Protein AF-A0A8S1NV86-F1 (afdb_monomer_lite)

Organism: NCBI:txid65129

Sequence (82 aa):
MKIGRWDIMFCDRFKNFQKIGGGQYDSNGNQKKIGKWIELDKHFNNNHQATHNGEYNLKGQKVGIWIEMIGDRKMKERRYHN

pLDDT: mean 92.35, std 5.75, range [63.22, 98.0]

Secondary structure (DSSP, 8-state):
---EEEEEEEE-TT--EEEEEEEEE-TTSS--EEEEEEEEPTT-BTTB-EEEEEEE-TTS-EEEEEEEEETTEEEEEEEE--

Radius of gyration: 13.54 Å; chains: 1; bounding box: 34×20×38 Å

Structure (mmCIF, N/CA/C/O backbone):
data_AF-A0A8S1NV86-F1
#
_entry.id   AF-A0A8S1NV86-F1
#
loop_
_atom_site.group_PDB
_atom_site.id
_atom_site.type_symbol
_atom_site.label_atom_id
_atom_site.label_alt_id
_atom_site.label_comp_id
_atom_site.label_asym_id
_atom_site.label_entity_id
_atom_site.label_seq_id
_atom_site.pdbx_PDB_ins_code
_atom_site.Cartn_x
_atom_site.Cartn_y
_atom_site.Cartn_z
_atom_site.occupancy
_atom_site.B_iso_or_equiv
_atom_site.auth_seq_id
_atom_site.auth_comp_id
_atom_site.auth_asym_id
_atom_site.auth_atom_id
_atom_site.pdbx_PDB_model_num
ATOM 1 N N . MET A 1 1 ? -18.474 2.544 -2.439 1.00 78.38 1 MET A N 1
ATOM 2 C CA . MET A 1 1 ? -18.129 2.284 -1.025 1.00 78.38 1 MET A CA 1
A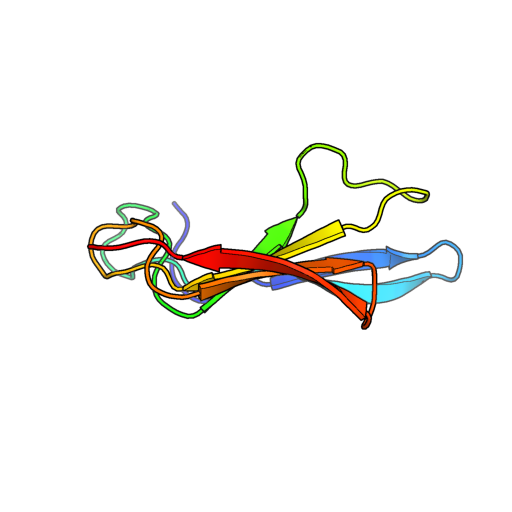TOM 3 C C . MET A 1 1 ? -17.105 1.160 -0.993 1.00 78.38 1 MET A C 1
ATOM 5 O O . MET A 1 1 ? -17.376 0.119 -1.578 1.00 78.38 1 MET A O 1
ATOM 9 N N . LYS A 1 2 ? -15.911 1.380 -0.428 1.00 84.94 2 LYS A N 1
ATOM 10 C CA . LYS A 1 2 ? -14.865 0.348 -0.322 1.00 84.94 2 LYS A CA 1
ATOM 11 C C . LYS A 1 2 ? -14.911 -0.287 1.064 1.00 84.94 2 LYS A C 1
ATOM 13 O O . LYS A 1 2 ? -14.793 0.431 2.050 1.00 84.94 2 LYS A O 1
ATOM 18 N N . ILE A 1 3 ? -15.071 -1.605 1.111 1.00 91.94 3 ILE A N 1
ATOM 19 C CA . ILE A 1 3 ? -15.056 -2.422 2.330 1.00 91.94 3 ILE A CA 1
ATOM 20 C C . ILE A 1 3 ? -14.157 -3.643 2.106 1.00 91.94 3 ILE A C 1
ATOM 22 O O . ILE A 1 3 ? -13.995 -4.086 0.965 1.00 91.94 3 ILE A O 1
ATOM 26 N N . GLY A 1 4 ? -13.566 -4.174 3.178 1.00 92.44 4 GLY A N 1
ATOM 27 C CA . GLY A 1 4 ? -12.804 -5.425 3.137 1.00 92.44 4 GLY A CA 1
ATOM 28 C C . GLY A 1 4 ? -11.412 -5.311 2.507 1.00 92.44 4 GLY A C 1
ATOM 29 O O . GLY A 1 4 ? -10.787 -4.247 2.514 1.00 92.44 4 GLY A O 1
ATOM 30 N N . ARG A 1 5 ? -10.892 -6.439 2.010 1.00 95.56 5 ARG A N 1
ATOM 31 C CA . ARG A 1 5 ? -9.543 -6.552 1.437 1.00 95.56 5 ARG A CA 1
ATOM 32 C C . ARG A 1 5 ? -9.507 -6.021 0.007 1.00 95.56 5 ARG A C 1
ATOM 34 O O . ARG A 1 5 ? -10.316 -6.417 -0.822 1.00 95.56 5 ARG A O 1
ATOM 41 N N . TRP A 1 6 ? -8.535 -5.162 -0.272 1.00 95.56 6 TRP A N 1
ATOM 42 C CA . TRP A 1 6 ? -8.269 -4.617 -1.597 1.00 95.56 6 TRP A CA 1
ATOM 43 C C . TRP A 1 6 ? -6.815 -4.847 -1.949 1.00 95.56 6 TRP A C 1
ATOM 45 O O . TRP A 1 6 ? -5.939 -4.405 -1.212 1.00 95.56 6 TRP A O 1
ATOM 55 N N . ASP A 1 7 ? -6.578 -5.483 -3.088 1.00 96.25 7 ASP A N 1
ATOM 56 C CA . ASP A 1 7 ? -5.247 -5.708 -3.634 1.00 96.25 7 ASP A CA 1
ATOM 57 C C . ASP A 1 7 ? -5.109 -4.922 -4.942 1.00 96.25 7 ASP A C 1
ATOM 59 O O . ASP A 1 7 ? -6.031 -4.884 -5.757 1.00 96.25 7 ASP A O 1
ATOM 63 N N . ILE A 1 8 ? -3.971 -4.252 -5.120 1.00 94.44 8 ILE A N 1
ATOM 64 C CA . ILE A 1 8 ? -3.649 -3.515 -6.343 1.00 94.44 8 ILE A CA 1
ATOM 65 C C . ILE A 1 8 ? -2.684 -4.375 -7.147 1.00 94.44 8 ILE A C 1
ATOM 67 O O . ILE A 1 8 ? -1.567 -4.647 -6.697 1.00 94.44 8 ILE A O 1
ATOM 71 N N . MET A 1 9 ? -3.131 -4.791 -8.328 1.00 93.94 9 MET A N 1
ATOM 72 C CA . MET A 1 9 ? -2.346 -5.590 -9.261 1.00 93.94 9 MET A CA 1
ATOM 73 C C . MET A 1 9 ? -1.753 -4.687 -10.340 1.00 93.94 9 MET A C 1
ATOM 75 O O . MET A 1 9 ? -2.443 -3.830 -10.890 1.00 93.94 9 MET A O 1
ATOM 79 N N . PHE A 1 10 ? -0.483 -4.899 -10.653 1.00 88.50 10 PHE A N 1
ATOM 80 C CA . PHE A 1 10 ? 0.225 -4.258 -11.749 1.00 88.50 10 PHE A CA 1
ATOM 81 C C . PHE A 1 10 ? 0.587 -5.298 -12.787 1.00 88.50 10 PHE A C 1
ATOM 83 O O . PHE A 1 10 ? 1.124 -6.351 -12.451 1.00 88.50 10 PHE A O 1
ATOM 90 N N . CYS A 1 11 ? 0.254 -4.989 -14.033 1.00 89.44 11 CYS A N 1
ATOM 91 C CA . CYS A 1 11 ? 0.583 -5.803 -15.184 1.00 89.44 11 CYS A CA 1
ATOM 92 C C . CYS A 1 11 ? 1.821 -5.202 -15.843 1.00 89.44 11 CYS A C 1
ATOM 94 O O . CYS A 1 11 ? 1.783 -4.053 -16.291 1.00 89.44 11 CYS A O 1
ATOM 96 N N . ASP A 1 12 ? 2.920 -5.951 -15.860 1.00 83.12 12 ASP A N 1
ATOM 97 C CA . ASP A 1 12 ? 4.138 -5.509 -16.527 1.00 83.12 12 ASP A CA 1
ATOM 98 C C . ASP A 1 12 ? 4.032 -5.633 -18.062 1.00 83.12 12 ASP A C 1
ATOM 100 O O . ASP A 1 12 ? 3.037 -6.084 -18.637 1.00 83.12 12 ASP A O 1
ATOM 104 N N . ARG A 1 13 ? 5.105 -5.240 -18.754 1.00 84.50 13 ARG A N 1
ATOM 105 C CA . ARG A 1 13 ? 5.193 -5.293 -20.224 1.00 84.50 13 ARG A CA 1
ATOM 106 C C . ARG A 1 13 ? 5.102 -6.719 -20.786 1.00 84.50 13 ARG A C 1
ATOM 108 O O . ARG A 1 13 ? 4.791 -6.887 -21.961 1.00 84.50 13 ARG A O 1
ATOM 115 N N . PHE A 1 14 ? 5.382 -7.723 -19.960 1.00 88.44 14 PHE A N 1
ATOM 116 C CA . PHE A 1 14 ? 5.366 -9.145 -20.292 1.00 88.44 14 PHE A CA 1
ATOM 117 C C . PHE A 1 14 ? 4.061 -9.834 -19.856 1.00 88.44 14 PHE A C 1
ATOM 119 O O . PHE A 1 14 ? 3.956 -11.053 -19.956 1.00 88.44 14 PHE A O 1
ATOM 126 N N . LYS A 1 15 ? 3.050 -9.059 -19.432 1.00 88.06 15 LYS A N 1
ATOM 127 C CA . LYS A 1 15 ? 1.750 -9.530 -18.930 1.00 88.06 15 LYS A CA 1
ATOM 128 C C . LYS A 1 15 ? 1.820 -10.332 -17.626 1.00 88.06 15 LYS A C 1
ATOM 130 O O . LYS A 1 15 ? 0.908 -11.107 -17.332 1.00 88.06 15 LYS A O 1
ATOM 135 N N . ASN A 1 16 ? 2.858 -10.124 -16.820 1.00 89.88 16 ASN A N 1
ATOM 136 C CA . ASN A 1 16 ? 2.910 -10.671 -15.470 1.00 89.88 16 ASN A CA 1
ATOM 137 C C . ASN A 1 16 ? 2.130 -9.769 -14.518 1.00 89.88 16 ASN A C 1
ATOM 139 O O . ASN A 1 16 ? 2.347 -8.556 -14.480 1.00 89.88 16 ASN A O 1
ATOM 143 N N . PHE A 1 17 ? 1.244 -10.369 -13.725 1.00 90.75 17 PHE A N 1
ATOM 144 C CA . PHE A 1 17 ? 0.497 -9.662 -12.694 1.00 90.75 17 PHE A CA 1
ATOM 145 C C . PHE A 1 17 ? 1.207 -9.792 -11.353 1.00 90.75 17 PHE A C 1
ATOM 147 O O . PHE A 1 17 ? 1.292 -10.881 -10.787 1.00 90.75 17 PHE A O 1
ATOM 154 N N . GLN A 1 18 ? 1.661 -8.667 -10.814 1.00 90.94 18 GLN A N 1
ATOM 155 C CA . GLN A 1 18 ? 2.232 -8.593 -9.478 1.00 90.94 18 GLN A CA 1
ATOM 156 C C . GLN A 1 18 ? 1.345 -7.743 -8.581 1.00 90.94 18 GLN A C 1
ATOM 158 O O . GLN A 1 18 ? 0.848 -6.688 -8.972 1.00 90.94 18 GLN A O 1
ATOM 163 N N . LYS A 1 19 ? 1.180 -8.177 -7.335 1.00 93.38 19 LYS A N 1
ATOM 164 C CA . LYS A 1 19 ? 0.585 -7.338 -6.305 1.00 93.38 19 LYS A CA 1
ATOM 165 C C . LYS A 1 19 ? 1.582 -6.267 -5.872 1.00 93.38 19 LYS A C 1
ATOM 167 O O . LYS A 1 19 ? 2.618 -6.590 -5.298 1.00 93.38 19 LYS A O 1
ATOM 172 N N . ILE A 1 20 ? 1.237 -5.007 -6.106 1.00 94.06 20 ILE A N 1
ATOM 173 C CA . ILE A 1 20 ? 2.092 -3.849 -5.795 1.00 94.06 20 ILE A CA 1
ATOM 174 C C . ILE A 1 20 ? 1.524 -2.963 -4.692 1.00 94.06 20 ILE A C 1
ATOM 176 O O . ILE A 1 20 ? 2.169 -2.020 -4.257 1.00 94.06 20 ILE A O 1
ATOM 180 N N . GLY A 1 21 ? 0.299 -3.230 -4.252 1.00 96.25 21 GLY A N 1
ATOM 181 C CA . GLY A 1 21 ? -0.385 -2.368 -3.308 1.00 96.25 21 GLY A CA 1
ATOM 182 C C . GLY A 1 21 ? -1.596 -3.028 -2.686 1.00 96.25 21 GLY A C 1
ATOM 183 O O . GLY A 1 21 ? -1.982 -4.145 -3.045 1.00 96.25 21 GLY A O 1
ATOM 184 N N . GLY A 1 22 ? -2.215 -2.301 -1.766 1.00 97.25 22 GLY A N 1
ATOM 185 C CA . GLY A 1 22 ? -3.465 -2.707 -1.151 1.00 97.25 22 GLY A CA 1
ATOM 186 C C . GLY A 1 22 ? -3.393 -2.847 0.360 1.00 97.25 22 GLY A C 1
ATOM 187 O O . GLY A 1 22 ? -2.376 -2.583 0.999 1.00 97.25 22 GLY A O 1
ATOM 188 N N . GLY A 1 23 ? -4.515 -3.252 0.930 1.00 97.00 23 GLY A N 1
ATOM 189 C CA . GLY A 1 23 ? -4.732 -3.317 2.362 1.00 97.00 23 GLY A CA 1
ATOM 190 C C . GLY A 1 23 ? -6.198 -3.573 2.677 1.00 97.00 23 GLY A C 1
ATOM 191 O O . GLY A 1 23 ? -6.942 -4.097 1.848 1.00 97.00 23 GLY A O 1
ATOM 192 N N . GLN A 1 24 ? -6.610 -3.246 3.894 1.00 95.94 24 GLN A N 1
ATOM 193 C CA . GLN A 1 24 ? -7.973 -3.471 4.360 1.00 95.94 24 GLN A CA 1
ATOM 194 C C . GLN A 1 24 ? -8.690 -2.148 4.619 1.00 95.94 24 GLN A C 1
ATOM 196 O O . GLN A 1 24 ? -8.140 -1.247 5.255 1.00 95.94 24 GLN A O 1
ATOM 201 N N . TYR A 1 25 ? -9.915 -2.036 4.118 1.00 95.50 25 TYR A N 1
ATOM 202 C CA . TYR A 1 25 ? -10.850 -0.991 4.518 1.00 95.50 25 TYR A CA 1
ATOM 203 C C . TYR A 1 25 ? -11.750 -1.485 5.650 1.00 95.50 25 TYR A C 1
ATOM 205 O O . TYR A 1 25 ? -12.038 -2.684 5.744 1.00 95.50 25 TYR A O 1
ATOM 213 N N . ASP A 1 26 ? -12.206 -0.557 6.489 1.00 93.25 26 ASP A N 1
ATOM 214 C CA . ASP A 1 26 ? -13.174 -0.842 7.540 1.00 93.25 26 ASP A CA 1
ATOM 215 C C . ASP A 1 26 ? -14.475 -1.437 6.976 1.00 93.25 26 ASP A C 1
ATOM 217 O O . ASP A 1 26 ? -14.921 -1.128 5.870 1.00 93.25 26 ASP A O 1
ATOM 221 N N . SER A 1 27 ? -15.086 -2.345 7.736 1.00 89.81 27 SER A N 1
ATOM 222 C CA . SER A 1 27 ? -16.387 -2.936 7.396 1.00 89.81 27 SER A CA 1
ATOM 223 C C . SER A 1 27 ? -17.545 -1.979 7.671 1.00 89.81 27 SER A C 1
ATOM 225 O O . SER A 1 27 ? -18.639 -2.174 7.154 1.00 89.81 27 SER A O 1
ATOM 227 N N . ASN A 1 28 ? -17.293 -0.925 8.451 1.00 86.69 28 ASN A N 1
ATOM 228 C CA . ASN A 1 28 ? -18.285 0.070 8.851 1.00 86.69 28 ASN A CA 1
ATOM 229 C C . ASN A 1 28 ? -18.671 1.020 7.716 1.00 86.69 28 ASN A C 1
ATOM 231 O O . ASN A 1 28 ? -19.538 1.869 7.903 1.00 86.69 28 ASN A O 1
ATOM 235 N N . GLY A 1 29 ? -18.027 0.909 6.550 1.00 75.31 29 GLY A N 1
ATOM 236 C CA . GLY A 1 29 ? -18.458 1.640 5.372 1.00 75.31 29 GLY A CA 1
ATOM 237 C C . GLY A 1 29 ? -17.923 3.057 5.230 1.00 75.31 29 GLY A C 1
ATOM 238 O O . GLY A 1 29 ? -18.234 3.731 4.247 1.00 75.31 29 GLY A O 1
ATOM 239 N N . ASN A 1 30 ? -17.078 3.497 6.163 1.00 84.50 30 ASN A N 1
ATOM 240 C CA . ASN A 1 30 ? -16.485 4.832 6.146 1.00 84.50 30 ASN A CA 1
ATOM 241 C C . ASN A 1 30 ? -15.296 4.928 5.185 1.00 84.50 30 ASN A C 1
ATOM 243 O O . ASN A 1 30 ? -14.689 5.991 5.066 1.00 84.50 30 ASN A O 1
ATOM 247 N N . GLN A 1 31 ? -14.952 3.825 4.507 1.00 89.06 31 GLN A N 1
ATOM 248 C CA . GLN A 1 31 ? -13.835 3.741 3.564 1.00 89.06 31 GLN A CA 1
ATOM 249 C C . GLN A 1 31 ? -12.502 4.085 4.238 1.00 89.06 31 GLN A C 1
ATOM 251 O O . GLN A 1 31 ? -11.565 4.564 3.593 1.00 89.06 31 GLN A O 1
ATOM 256 N N . LYS A 1 32 ? -12.401 3.827 5.547 1.00 94.19 32 LYS A N 1
ATOM 257 C CA . LYS A 1 32 ? -11.175 4.062 6.306 1.00 94.19 32 LYS A CA 1
ATOM 258 C C . LYS A 1 32 ? -10.223 2.902 6.095 1.00 94.19 32 LYS A C 1
ATOM 260 O O . LYS A 1 32 ? -10.596 1.748 6.280 1.00 94.19 32 LYS A O 1
ATOM 265 N N . LYS A 1 33 ? -8.985 3.211 5.723 1.00 96.31 33 LYS A N 1
ATOM 266 C CA . LYS A 1 33 ? -7.892 2.238 5.697 1.00 96.31 33 LYS A CA 1
ATOM 267 C C . LYS A 1 33 ? -7.567 1.821 7.129 1.00 96.31 33 LYS A C 1
ATOM 269 O O . LYS A 1 33 ? -7.425 2.686 7.987 1.00 96.31 33 LYS A O 1
ATOM 274 N N . ILE A 1 34 ? -7.444 0.523 7.373 1.00 96.62 34 ILE A N 1
ATOM 275 C CA . ILE A 1 34 ? -7.082 -0.056 8.670 1.00 96.62 34 ILE A CA 1
ATOM 276 C C . ILE A 1 34 ? -6.021 -1.145 8.493 1.00 96.62 34 ILE A C 1
ATOM 278 O O . ILE A 1 34 ? -5.934 -1.775 7.433 1.00 96.62 34 ILE A O 1
ATOM 282 N N . GLY A 1 35 ? -5.223 -1.370 9.536 1.00 96.44 35 GLY A N 1
ATOM 283 C CA . GLY A 1 35 ? -4.190 -2.398 9.561 1.00 96.44 35 GLY A CA 1
ATOM 284 C C . GLY A 1 35 ? -3.088 -2.146 8.534 1.00 96.44 35 GLY A C 1
ATOM 285 O O . GLY A 1 35 ? -2.799 -1.005 8.169 1.00 96.44 35 GLY A O 1
ATOM 286 N N . LYS A 1 36 ? -2.457 -3.224 8.063 1.00 97.62 36 LYS A N 1
ATOM 287 C CA . LYS A 1 36 ? -1.319 -3.154 7.138 1.00 97.62 36 LYS A CA 1
ATOM 288 C C . LYS A 1 36 ? -1.734 -2.713 5.737 1.00 97.62 36 LYS A C 1
ATOM 290 O O . LYS A 1 36 ? -2.673 -3.261 5.151 1.00 97.62 36 LYS A O 1
ATOM 295 N N . TRP A 1 37 ? -0.962 -1.786 5.188 1.00 98.00 37 TRP A N 1
ATOM 296 C CA . TRP A 1 37 ? -1.150 -1.207 3.869 1.00 98.00 37 TRP A CA 1
ATOM 297 C C . TRP A 1 37 ? 0.165 -1.087 3.107 1.00 98.00 37 TRP A C 1
ATOM 299 O O . TRP A 1 37 ? 1.212 -0.794 3.681 1.00 98.00 37 TRP A O 1
ATOM 309 N N . ILE A 1 38 ? 0.056 -1.280 1.797 1.00 97.56 38 ILE A N 1
ATOM 310 C CA . ILE A 1 38 ? 1.065 -0.951 0.797 1.00 97.56 38 ILE A CA 1
ATOM 311 C C . ILE A 1 38 ? 0.443 0.139 -0.079 1.00 97.56 38 ILE A C 1
ATOM 313 O O . ILE A 1 38 ? -0.548 -0.101 -0.781 1.00 97.56 38 ILE A O 1
ATOM 317 N N . GLU A 1 39 ? 0.977 1.353 0.006 1.00 97.25 39 GLU A N 1
ATOM 318 C CA . GLU A 1 39 ? 0.562 2.484 -0.821 1.00 97.25 39 GLU A CA 1
ATOM 319 C C . GLU A 1 39 ? 1.541 2.694 -1.967 1.00 97.25 39 GLU A C 1
ATOM 321 O O . GLU A 1 39 ? 2.748 2.633 -1.772 1.00 97.25 39 GLU A O 1
ATOM 326 N N . LEU A 1 40 ? 1.028 2.985 -3.157 1.00 96.00 40 LEU A N 1
ATOM 327 C CA . LEU A 1 40 ? 1.883 3.400 -4.263 1.00 96.00 40 LEU A CA 1
ATOM 328 C C . LEU A 1 40 ? 2.352 4.831 -4.025 1.00 96.00 40 LEU A C 1
ATOM 330 O O . LEU A 1 40 ? 1.579 5.661 -3.535 1.00 96.00 40 LEU A O 1
ATOM 334 N N . ASP A 1 41 ? 3.599 5.128 -4.381 1.00 94.50 41 ASP A N 1
ATOM 335 C CA . ASP A 1 41 ? 4.052 6.511 -4.404 1.00 94.50 41 ASP A CA 1
ATOM 336 C C . ASP A 1 41 ? 3.207 7.340 -5.386 1.00 94.50 41 ASP A C 1
ATOM 338 O O . ASP A 1 41 ? 2.719 6.846 -6.404 1.00 94.50 41 ASP A O 1
ATOM 342 N N . LYS A 1 42 ? 3.047 8.633 -5.100 1.00 93.81 42 LYS A N 1
ATOM 343 C CA . LYS A 1 42 ? 2.329 9.565 -5.983 1.00 93.81 42 LYS A CA 1
ATOM 344 C C . LYS A 1 42 ? 2.921 9.631 -7.397 1.00 93.81 42 LYS A C 1
ATOM 346 O O . LYS A 1 42 ? 2.216 10.000 -8.331 1.00 93.81 42 LYS A O 1
ATOM 351 N N . HIS A 1 43 ? 4.201 9.299 -7.552 1.00 92.00 43 HIS A N 1
ATOM 352 C CA . HIS A 1 43 ? 4.908 9.267 -8.826 1.00 92.00 43 HIS A CA 1
ATOM 353 C C . HIS A 1 43 ? 5.057 7.846 -9.386 1.00 92.00 43 HIS A C 1
ATOM 355 O O . HIS A 1 43 ? 5.890 7.643 -10.270 1.00 92.00 43 HIS A O 1
ATOM 361 N N . PHE A 1 44 ? 4.269 6.875 -8.902 1.00 90.88 44 PHE A N 1
ATOM 362 C CA . PHE A 1 44 ? 4.359 5.487 -9.350 1.00 90.88 44 PHE A CA 1
ATOM 363 C C . PHE A 1 44 ? 4.178 5.369 -10.870 1.00 90.88 44 PHE A C 1
ATOM 365 O O . PHE A 1 44 ? 3.126 5.702 -11.417 1.00 90.88 44 PHE A O 1
ATOM 372 N N . ASN A 1 45 ? 5.211 4.887 -11.557 1.00 88.62 45 ASN A N 1
ATOM 373 C CA . ASN A 1 45 ? 5.213 4.625 -12.994 1.00 88.62 45 ASN A CA 1
ATOM 374 C C . ASN A 1 45 ? 6.234 3.525 -13.339 1.00 88.62 45 ASN A C 1
ATOM 376 O O . ASN A 1 45 ? 6.920 3.003 -12.463 1.00 88.62 45 ASN A O 1
ATOM 380 N N . ASN A 1 46 ? 6.373 3.187 -14.623 1.00 84.88 46 ASN A N 1
ATOM 381 C CA . ASN A 1 46 ? 7.279 2.122 -15.081 1.00 84.88 46 ASN A CA 1
ATOM 382 C C . ASN A 1 46 ? 8.758 2.329 -14.700 1.00 84.88 46 ASN A C 1
ATOM 384 O O . ASN A 1 46 ? 9.489 1.352 -14.589 1.00 84.88 46 ASN A O 1
ATOM 388 N N . ASN A 1 47 ? 9.192 3.573 -14.494 1.00 86.44 47 ASN A N 1
ATOM 389 C CA . ASN A 1 47 ? 10.562 3.937 -14.121 1.00 86.44 47 ASN A CA 1
ATOM 390 C C . ASN A 1 47 ? 10.707 4.250 -12.622 1.00 86.44 47 ASN A C 1
ATOM 392 O O . ASN A 1 47 ? 11.822 4.386 -12.125 1.00 86.44 47 ASN A O 1
ATOM 396 N N . HIS A 1 48 ? 9.595 4.395 -11.899 1.00 88.81 48 HIS A N 1
ATOM 397 C CA . HIS A 1 48 ? 9.569 4.751 -10.486 1.00 88.81 48 HIS A CA 1
ATOM 398 C C . HIS A 1 48 ? 8.520 3.908 -9.764 1.00 88.81 48 HIS A C 1
ATOM 400 O O . HIS A 1 48 ? 7.373 4.313 -9.615 1.00 88.81 48 HIS A O 1
ATOM 406 N N . GLN A 1 49 ? 8.912 2.714 -9.327 1.00 90.94 49 GLN A N 1
ATOM 407 C CA . GLN A 1 49 ? 8.028 1.753 -8.660 1.00 90.94 49 GLN A CA 1
ATOM 408 C C . GLN A 1 49 ? 8.215 1.785 -7.137 1.00 90.94 49 GLN A C 1
ATOM 410 O O . GLN A 1 49 ? 8.501 0.768 -6.505 1.00 90.94 49 GLN A O 1
ATOM 415 N N . ALA A 1 50 ? 8.110 2.979 -6.551 1.00 94.81 50 ALA A N 1
ATOM 416 C CA . ALA A 1 50 ? 8.218 3.158 -5.109 1.00 94.81 50 ALA A CA 1
ATOM 417 C C . ALA A 1 50 ? 6.881 2.870 -4.406 1.00 94.81 50 ALA A C 1
ATOM 419 O O . ALA A 1 50 ? 5.810 3.254 -4.884 1.00 94.81 50 ALA A O 1
ATOM 420 N N . THR A 1 51 ? 6.947 2.211 -3.252 1.00 96.94 51 THR A N 1
ATOM 421 C CA . THR A 1 51 ? 5.791 1.906 -2.401 1.00 96.94 51 THR A CA 1
ATOM 422 C C . THR A 1 51 ? 6.063 2.287 -0.951 1.00 96.94 51 THR A C 1
ATOM 424 O O . THR A 1 51 ? 7.209 2.336 -0.512 1.00 96.94 51 THR A O 1
ATOM 427 N N . HIS A 1 52 ? 5.003 2.573 -0.200 1.00 97.25 52 HIS A N 1
ATOM 428 C CA . HIS A 1 52 ? 5.043 2.928 1.213 1.00 97.25 52 HIS A CA 1
ATOM 429 C C . HIS A 1 52 ? 4.285 1.877 2.014 1.00 97.25 52 HIS A C 1
ATOM 431 O O . HIS A 1 52 ? 3.064 1.754 1.900 1.00 97.25 52 HIS A O 1
ATOM 437 N N . ASN A 1 53 ? 5.014 1.145 2.845 1.00 97.44 53 ASN A N 1
ATOM 438 C CA . ASN A 1 53 ? 4.505 0.024 3.618 1.00 97.44 53 ASN A CA 1
ATOM 439 C C . ASN A 1 53 ? 4.373 0.435 5.073 1.00 97.44 53 ASN A C 1
ATOM 441 O O . ASN A 1 53 ? 5.350 0.858 5.688 1.00 97.44 53 ASN A O 1
ATOM 445 N N . GLY A 1 54 ? 3.192 0.273 5.648 1.00 97.25 54 GLY A N 1
ATOM 446 C CA . GLY A 1 54 ? 2.988 0.583 7.054 1.00 97.25 54 GLY A CA 1
ATOM 447 C C . GLY A 1 54 ? 1.600 0.208 7.524 1.00 97.25 54 GLY A C 1
ATOM 448 O O . GLY A 1 54 ? 0.926 -0.624 6.915 1.00 97.25 54 GLY A O 1
ATOM 449 N N . GLU A 1 55 ? 1.186 0.806 8.632 1.00 97.62 55 GLU A N 1
ATOM 450 C CA . GLU A 1 55 ? -0.068 0.475 9.290 1.00 97.62 55 GLU A CA 1
ATOM 451 C C . GLU A 1 55 ? -0.929 1.709 9.545 1.00 97.62 55 GLU A C 1
ATOM 453 O O . GLU A 1 55 ? -0.434 2.800 9.850 1.00 97.62 55 GLU A O 1
ATOM 458 N N . TYR A 1 56 ? -2.236 1.508 9.404 1.00 96.94 56 TYR A N 1
ATOM 459 C CA . TYR A 1 56 ? -3.271 2.446 9.794 1.00 96.94 56 TYR A CA 1
ATOM 460 C C . TYR A 1 56 ? -3.990 1.972 11.057 1.00 96.94 56 TYR A C 1
ATOM 462 O O . TYR A 1 56 ? -4.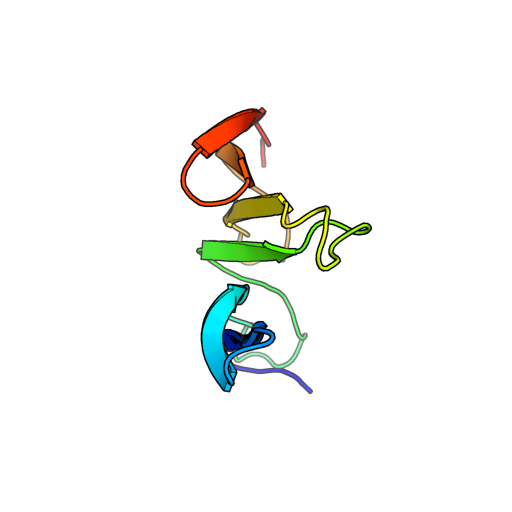367 0.805 11.170 1.00 96.94 56 TYR A O 1
ATOM 470 N N . ASN A 1 57 ? -4.257 2.897 11.975 1.00 95.44 57 ASN A N 1
ATOM 471 C CA . ASN A 1 57 ? -5.107 2.639 13.134 1.00 95.44 57 ASN A CA 1
ATOM 472 C C . ASN A 1 57 ? -6.604 2.567 12.743 1.00 95.44 57 ASN A C 1
ATOM 474 O O . ASN A 1 57 ? -6.994 2.883 11.618 1.00 95.44 57 ASN A O 1
ATOM 478 N N . LEU A 1 58 ? -7.477 2.231 13.701 1.00 92.94 58 LEU A N 1
ATOM 479 C CA . LEU A 1 58 ? -8.937 2.176 13.493 1.00 92.94 58 LEU A CA 1
ATOM 480 C C . LEU A 1 58 ? -9.579 3.539 13.165 1.00 92.94 58 LEU A C 1
ATOM 482 O O . LEU A 1 58 ? -10.713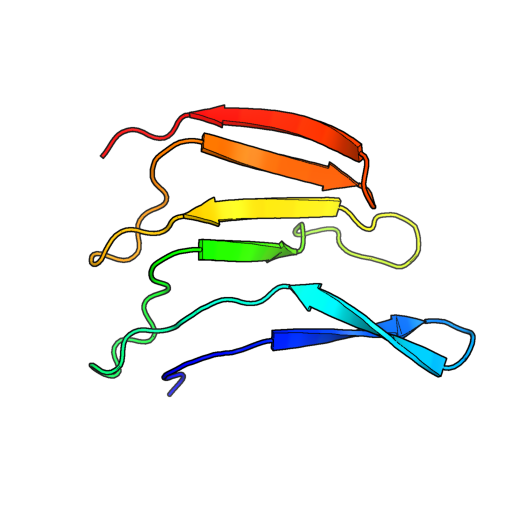 3.598 12.691 1.00 92.94 58 LEU A O 1
ATOM 486 N N . LYS A 1 59 ? -8.870 4.648 13.403 1.00 92.94 59 LYS A N 1
ATOM 487 C CA . LYS A 1 59 ? -9.313 6.001 13.039 1.00 92.94 59 LYS A CA 1
ATOM 488 C C . LYS A 1 59 ? -8.934 6.374 11.599 1.00 92.94 59 LYS A C 1
ATOM 490 O O . LYS A 1 59 ? -9.414 7.399 11.119 1.00 92.94 59 LYS A O 1
ATOM 495 N N . GLY A 1 60 ? -8.144 5.549 10.903 1.00 94.06 60 GLY A N 1
ATOM 496 C CA . GLY A 1 60 ? -7.652 5.811 9.549 1.00 94.06 60 GLY A CA 1
ATOM 497 C C . GLY A 1 60 ? -6.370 6.647 9.496 1.00 94.06 60 GLY A C 1
ATOM 498 O O . GLY A 1 60 ? -6.077 7.244 8.463 1.00 94.06 60 GLY A O 1
ATOM 499 N N . GLN A 1 61 ? -5.602 6.711 10.58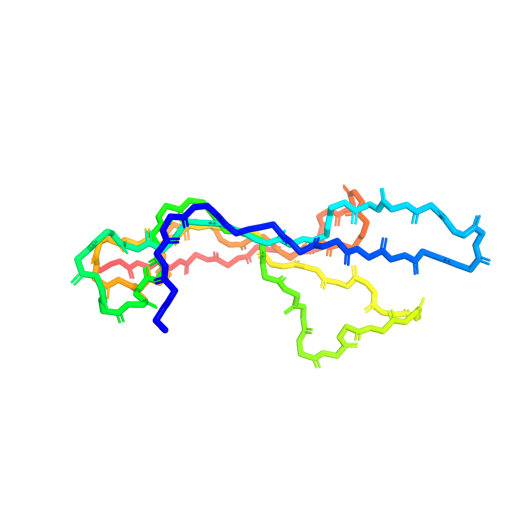6 1.00 95.81 61 GLN A N 1
ATOM 500 C CA . GLN A 1 61 ? -4.346 7.466 10.670 1.00 95.81 61 GLN A CA 1
ATOM 501 C C . GLN A 1 61 ? -3.140 6.530 10.569 1.00 95.81 61 GLN A C 1
ATOM 503 O O . GLN A 1 61 ? -3.167 5.423 11.107 1.00 95.81 61 GLN A O 1
ATOM 508 N N . LYS A 1 62 ? -2.076 6.987 9.899 1.00 96.88 62 LYS A N 1
ATOM 509 C CA . LYS A 1 62 ? -0.797 6.271 9.820 1.00 96.88 62 LYS A CA 1
ATOM 510 C C . LYS A 1 62 ? -0.164 6.189 11.206 1.00 96.88 62 LYS A C 1
ATOM 512 O O . LYS A 1 62 ? -0.016 7.213 11.864 1.00 96.88 62 LYS A O 1
ATOM 517 N N . VAL A 1 63 ? 0.236 4.994 11.616 1.00 97.56 63 VAL A N 1
ATOM 518 C CA . VAL A 1 63 ? 0.892 4.743 12.905 1.00 97.56 63 VAL A CA 1
ATOM 519 C C . VAL A 1 63 ? 2.126 3.865 12.726 1.00 97.56 63 VAL A C 1
ATOM 521 O O . VAL A 1 63 ? 2.277 3.176 11.715 1.00 97.56 63 VAL A O 1
ATOM 524 N N . GLY A 1 64 ? 3.017 3.896 13.716 1.00 96.38 64 GLY A N 1
ATOM 525 C CA . GLY A 1 64 ? 4.194 3.039 13.755 1.00 96.38 64 GLY A CA 1
ATOM 526 C C . GLY A 1 64 ? 5.234 3.422 12.705 1.00 96.38 64 GLY A C 1
ATOM 527 O O . GLY A 1 64 ? 5.459 4.601 12.424 1.00 96.38 64 GLY A O 1
ATOM 528 N N . ILE A 1 65 ? 5.909 2.417 12.153 1.00 97.19 65 ILE A N 1
ATOM 529 C CA . ILE A 1 65 ? 6.971 2.613 11.166 1.00 97.19 65 ILE A CA 1
ATOM 530 C C . ILE A 1 65 ? 6.385 2.456 9.767 1.00 97.19 65 ILE A C 1
ATOM 532 O O . ILE A 1 65 ? 5.789 1.433 9.439 1.00 97.19 65 ILE A O 1
ATOM 536 N N . TRP A 1 66 ? 6.613 3.467 8.939 1.00 97.56 66 TRP A N 1
ATOM 537 C CA . TRP A 1 66 ? 6.312 3.454 7.518 1.00 97.56 66 TRP A CA 1
ATOM 538 C C . TRP A 1 66 ? 7.605 3.383 6.723 1.00 97.56 66 TRP A C 1
ATOM 540 O O . TRP A 1 66 ? 8.503 4.202 6.921 1.00 97.56 66 TRP A O 1
ATOM 550 N N . ILE A 1 67 ? 7.698 2.392 5.845 1.00 97.50 67 ILE A N 1
ATOM 551 C CA . ILE A 1 67 ? 8.898 2.057 5.089 1.00 97.50 67 ILE A CA 1
ATOM 552 C C . ILE A 1 67 ? 8.658 2.356 3.614 1.00 97.50 67 ILE A C 1
ATOM 554 O O . ILE A 1 67 ? 7.716 1.840 3.022 1.00 97.50 67 ILE A O 1
ATOM 558 N N . GLU A 1 68 ? 9.529 3.162 3.025 1.00 96.69 68 GLU A N 1
ATOM 559 C CA . GLU A 1 68 ? 9.584 3.384 1.585 1.00 96.69 68 GLU A CA 1
ATOM 560 C C . GLU A 1 68 ? 10.437 2.285 0.941 1.00 96.69 68 GLU A C 1
ATOM 562 O O . GLU A 1 68 ? 11.591 2.073 1.335 1.00 96.69 68 GLU A O 1
ATOM 567 N N . MET A 1 69 ? 9.864 1.585 -0.033 1.00 95.12 69 MET A N 1
ATOM 568 C CA . MET A 1 69 ? 10.462 0.457 -0.744 1.00 95.12 69 MET A CA 1
ATOM 569 C C . MET A 1 69 ? 10.533 0.759 -2.241 1.00 95.12 69 MET A C 1
ATOM 571 O O . MET A 1 69 ? 9.572 1.274 -2.805 1.00 95.12 69 MET A O 1
ATOM 575 N N . ILE A 1 70 ? 11.633 0.391 -2.899 1.00 92.19 70 ILE A N 1
ATOM 576 C CA . ILE A 1 70 ? 11.736 0.341 -4.366 1.00 92.19 70 ILE A CA 1
ATOM 577 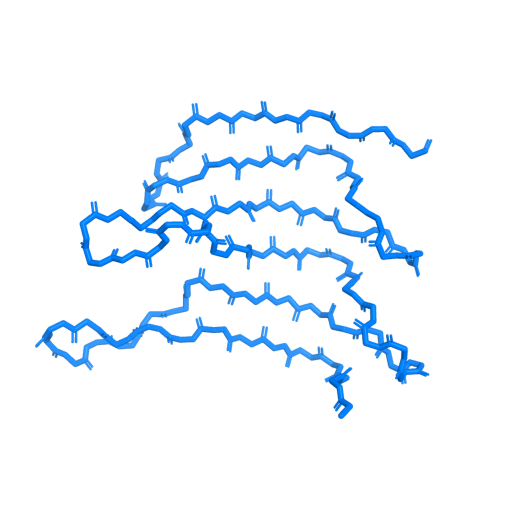C C . ILE A 1 70 ? 12.072 -1.102 -4.738 1.00 92.19 70 ILE A C 1
ATOM 579 O O . ILE A 1 70 ? 13.162 -1.586 -4.423 1.00 92.19 70 ILE A O 1
ATOM 583 N N . GLY A 1 71 ? 11.115 -1.803 -5.353 1.00 85.44 71 GLY A N 1
ATOM 584 C CA . GLY A 1 71 ? 11.167 -3.266 -5.435 1.00 85.44 71 GLY A CA 1
ATOM 585 C C . GLY A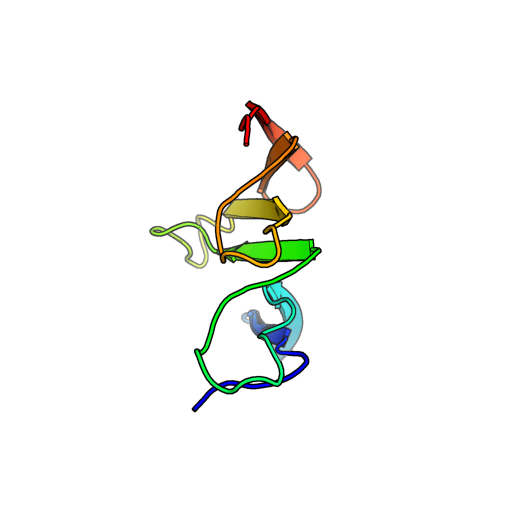 1 71 ? 11.282 -3.874 -4.032 1.00 85.44 71 GLY A C 1
ATOM 586 O O . GLY A 1 71 ? 10.536 -3.494 -3.129 1.00 85.44 71 GLY A O 1
ATOM 587 N N . ASP A 1 72 ? 12.275 -4.739 -3.823 1.00 84.88 72 ASP A N 1
ATOM 588 C CA . ASP A 1 72 ? 12.530 -5.384 -2.525 1.00 84.88 72 ASP A CA 1
ATOM 589 C C . ASP A 1 72 ? 13.486 -4.592 -1.615 1.00 84.88 72 ASP A C 1
ATOM 591 O O . ASP A 1 72 ? 13.812 -5.017 -0.503 1.00 84.88 72 ASP A O 1
ATOM 595 N N . ARG A 1 73 ? 13.949 -3.415 -2.057 1.00 92.25 73 ARG A N 1
ATOM 596 C CA . ARG A 1 73 ? 14.917 -2.608 -1.310 1.00 92.25 73 ARG A CA 1
ATOM 597 C C . ARG A 1 73 ? 14.226 -1.566 -0.439 1.00 92.25 73 ARG A C 1
ATOM 599 O O . ARG A 1 73 ? 13.540 -0.679 -0.943 1.00 92.25 73 ARG A O 1
ATOM 606 N N . LYS A 1 74 ? 14.523 -1.597 0.861 1.00 94.12 74 LYS A N 1
ATOM 607 C CA . LYS A 1 74 ? 14.201 -0.516 1.800 1.00 94.12 74 LYS A CA 1
ATOM 608 C C . LYS A 1 74 ? 15.066 0.712 1.522 1.00 94.12 74 LYS A C 1
ATOM 610 O O . LYS A 1 74 ? 16.293 0.634 1.576 1.00 94.12 74 LYS A O 1
ATOM 615 N N . MET A 1 75 ? 14.417 1.845 1.275 1.00 93.69 75 MET A N 1
ATOM 616 C CA . MET A 1 75 ? 15.078 3.122 1.000 1.00 93.69 75 MET A CA 1
ATOM 617 C C . MET A 1 75 ? 15.045 4.049 2.209 1.00 93.69 75 MET A C 1
ATOM 619 O O . MET A 1 75 ? 16.053 4.661 2.557 1.00 93.69 75 MET A O 1
ATOM 623 N N . LYS A 1 76 ? 13.886 4.149 2.865 1.00 94.06 76 LYS A N 1
ATOM 624 C CA . LYS A 1 76 ? 13.678 5.074 3.979 1.00 94.06 76 LYS A CA 1
ATOM 625 C C . LYS A 1 76 ? 12.674 4.515 4.972 1.00 94.06 76 LYS A C 1
ATOM 627 O O . LYS A 1 76 ? 11.809 3.725 4.613 1.00 94.06 76 LYS A O 1
ATOM 632 N N . GLU A 1 77 ? 12.765 4.960 6.218 1.00 95.31 77 GLU A N 1
ATOM 633 C CA . GLU A 1 77 ? 11.707 4.776 7.204 1.00 95.31 77 GLU A CA 1
ATOM 634 C C . GLU A 1 77 ? 11.280 6.110 7.820 1.00 95.31 77 GLU A C 1
ATOM 636 O O . GLU A 1 77 ? 12.061 7.062 7.899 1.00 95.31 77 GLU A O 1
ATOM 641 N N . ARG A 1 78 ? 10.020 6.182 8.244 1.00 95.69 78 ARG A N 1
ATOM 642 C CA . ARG A 1 78 ? 9.455 7.294 9.009 1.00 95.69 78 ARG A CA 1
ATOM 643 C C . ARG A 1 78 ? 8.635 6.737 10.160 1.00 95.69 78 ARG A C 1
ATOM 645 O O . ARG A 1 78 ? 7.905 5.764 9.984 1.00 95.69 78 ARG A O 1
ATOM 652 N N . ARG A 1 79 ? 8.744 7.365 11.328 1.00 95.88 79 ARG A N 1
ATOM 653 C CA . ARG A 1 79 ? 7.949 7.016 12.509 1.00 95.88 79 ARG A CA 1
ATOM 654 C C . ARG A 1 79 ? 6.774 7.968 12.644 1.00 95.88 79 ARG A C 1
ATOM 656 O O . ARG A 1 79 ? 6.955 9.182 12.591 1.00 95.88 79 ARG A O 1
ATOM 663 N N . TYR A 1 80 ? 5.596 7.398 12.844 1.00 92.25 80 TYR A N 1
ATOM 664 C CA . TYR A 1 80 ? 4.358 8.109 13.111 1.00 92.25 80 TYR A CA 1
ATOM 665 C C . TYR A 1 80 ? 3.871 7.731 14.508 1.00 92.25 80 TYR A C 1
ATOM 667 O O . TYR A 1 80 ? 3.717 6.549 14.825 1.00 92.25 80 TYR A O 1
ATOM 675 N N . HIS A 1 81 ? 3.656 8.747 15.339 1.00 83.81 81 HIS A N 1
ATOM 676 C CA . HIS A 1 81 ? 3.054 8.598 16.659 1.00 83.81 81 HIS A CA 1
ATOM 677 C C . HIS A 1 81 ? 1.548 8.847 16.556 1.00 83.81 81 HIS A C 1
ATOM 679 O O . HIS A 1 81 ? 1.096 9.554 15.653 1.00 83.81 81 HIS A O 1
ATOM 685 N N . ASN A 1 82 ? 0.803 8.203 17.448 1.00 63.22 82 ASN A N 1
ATOM 686 C CA . ASN A 1 82 ? -0.654 8.241 17.514 1.00 63.22 82 ASN A CA 1
ATOM 687 C C . ASN A 1 82 ? -1.124 9.329 18.480 1.00 63.22 82 ASN A C 1
ATOM 689 O O . ASN A 1 82 ? -0.439 9.488 19.515 1.00 63.22 82 ASN A O 1
#

Foldseek 3Di:
DDAAWDWDWDQDPVRDTDTLWTAGAHNVPPRAGAAWIWAFPPPDDPVFSKIWIAGAHPVNDTAAKIFIDDVPDTDDIDHDHD